Protein AF-A0A392RMQ0-F1 (afdb_monomer_lite)

Structure (mmCIF, N/CA/C/O backbone):
data_AF-A0A392RMQ0-F1
#
_entry.id   AF-A0A392RMQ0-F1
#
loop_
_atom_site.group_PDB
_atom_site.id
_atom_site.type_symbol
_atom_site.label_atom_id
_atom_site.label_alt_id
_atom_site.label_comp_id
_atom_site.label_asym_id
_atom_site.label_entity_id
_atom_site.label_seq_id
_atom_site.pdbx_PDB_ins_code
_atom_site.Cartn_x
_atom_site.Cartn_y
_atom_site.Cartn_z
_atom_site.occupancy
_atom_site.B_iso_or_equiv
_atom_site.auth_seq_id
_atom_site.auth_comp_id
_atom_site.auth_asym_id
_atom_site.auth_atom_id
_atom_site.pdbx_PDB_model_num
ATOM 1 N N . ILE A 1 1 ? 8.533 9.474 5.700 1.00 91.38 1 ILE A N 1
ATOM 2 C CA . ILE A 1 1 ? 9.585 8.704 5.004 1.00 91.38 1 ILE A CA 1
ATOM 3 C C . ILE A 1 1 ? 8.951 7.640 4.117 1.00 91.38 1 ILE A C 1
ATOM 5 O O . ILE A 1 1 ? 9.028 7.827 2.920 1.00 91.38 1 ILE A O 1
ATOM 9 N N . PHE A 1 2 ? 8.164 6.698 4.656 1.00 95.5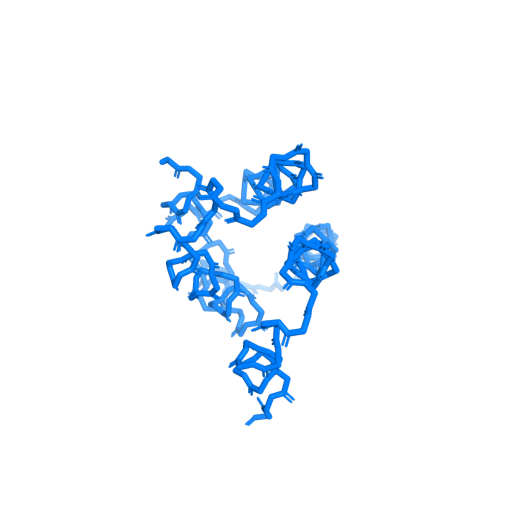6 2 PHE A N 1
ATOM 10 C CA . PHE A 1 2 ? 7.482 5.653 3.873 1.00 95.56 2 PHE A CA 1
ATOM 11 C C . PHE A 1 2 ? 6.682 6.152 2.661 1.00 95.56 2 PHE A C 1
ATOM 13 O O . PHE A 1 2 ? 6.962 5.721 1.558 1.00 95.56 2 PHE A O 1
ATOM 20 N N . ILE A 1 3 ? 5.774 7.125 2.824 1.00 96.75 3 ILE A N 1
ATOM 21 C CA . ILE A 1 3 ? 5.010 7.691 1.687 1.00 96.75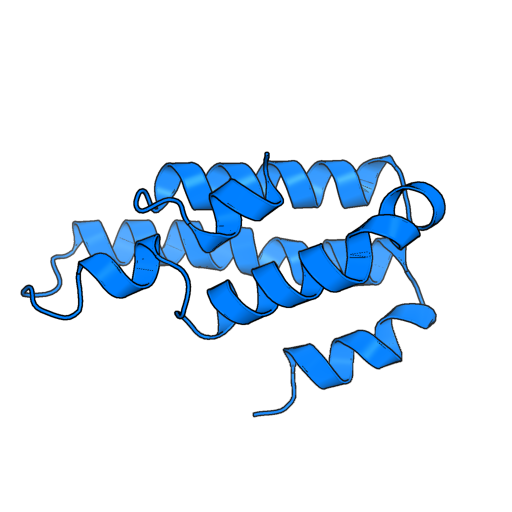 3 ILE A CA 1
ATOM 22 C C . ILE A 1 3 ? 5.927 8.243 0.587 1.00 96.75 3 ILE A C 1
ATOM 24 O O . ILE A 1 3 ? 5.618 8.120 -0.588 1.00 96.75 3 ILE A O 1
ATOM 28 N N . LYS A 1 4 ? 7.045 8.870 0.971 1.00 97.69 4 LYS A N 1
ATOM 29 C CA . LYS A 1 4 ? 8.014 9.404 0.010 1.00 97.69 4 LYS A CA 1
ATOM 30 C C . LYS A 1 4 ? 8.694 8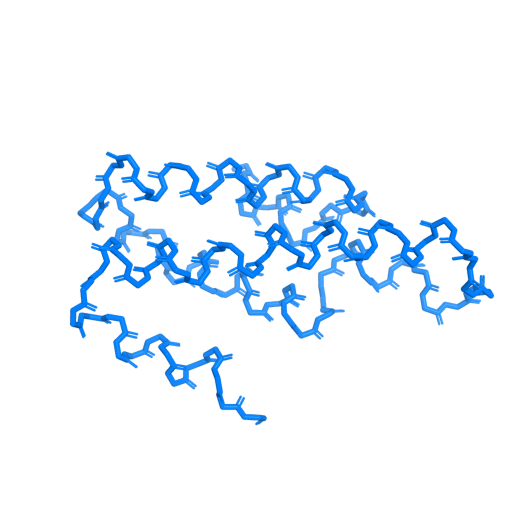.253 -0.732 1.00 97.69 4 LYS A C 1
ATOM 32 O O . LYS A 1 4 ? 8.733 8.277 -1.949 1.00 97.69 4 LYS A O 1
ATOM 37 N N . THR A 1 5 ? 9.162 7.247 0.007 1.00 98.25 5 THR A N 1
ATOM 38 C CA . THR A 1 5 ? 9.760 6.027 -0.550 1.00 98.25 5 THR A CA 1
ATOM 39 C C . THR A 1 5 ? 8.812 5.345 -1.537 1.00 98.25 5 THR A C 1
ATOM 41 O O . THR A 1 5 ? 9.201 5.087 -2.660 1.00 98.25 5 THR A O 1
ATOM 44 N N . MET A 1 6 ? 7.536 5.174 -1.181 1.00 97.88 6 MET A N 1
ATOM 45 C CA . MET A 1 6 ? 6.521 4.555 -2.046 1.00 97.88 6 MET A CA 1
ATOM 46 C C . MET A 1 6 ? 6.328 5.239 -3.413 1.00 97.88 6 MET A C 1
ATOM 48 O O . MET A 1 6 ? 5.810 4.617 -4.334 1.00 97.88 6 MET A O 1
ATOM 52 N N . VAL A 1 7 ? 6.668 6.525 -3.534 1.00 97.38 7 VAL A N 1
ATOM 53 C CA . VAL A 1 7 ? 6.407 7.325 -4.742 1.00 97.38 7 VAL A CA 1
ATOM 54 C C . VAL A 1 7 ? 7.688 7.639 -5.511 1.00 97.38 7 VAL A C 1
ATOM 56 O O . VAL A 1 7 ? 7.688 7.610 -6.739 1.00 97.38 7 VAL A O 1
ATOM 59 N N . GLU A 1 8 ? 8.758 7.986 -4.798 1.00 97.25 8 GLU A N 1
ATOM 60 C CA . GLU A 1 8 ? 9.964 8.593 -5.372 1.00 97.25 8 GLU A CA 1
ATOM 61 C C . GLU A 1 8 ? 11.178 7.659 -5.411 1.00 97.25 8 GLU A C 1
ATOM 63 O O . GLU A 1 8 ? 12.159 8.014 -6.057 1.00 97.25 8 GLU A O 1
ATOM 68 N N . ASP A 1 9 ? 11.152 6.526 -4.704 1.00 96.81 9 ASP A N 1
ATOM 69 C CA . ASP A 1 9 ? 12.257 5.560 -4.720 1.00 96.81 9 ASP A CA 1
ATOM 70 C C . ASP A 1 9 ? 12.218 4.737 -6.015 1.00 96.81 9 ASP A C 1
ATOM 72 O O . ASP A 1 9 ? 11.136 4.401 -6.511 1.00 96.81 9 ASP A O 1
ATOM 76 N N . ASP A 1 10 ? 13.390 4.481 -6.587 1.00 94.38 10 ASP A N 1
ATOM 77 C CA . ASP A 1 10 ? 13.573 3.765 -7.847 1.00 94.38 10 ASP A CA 1
ATOM 78 C C . ASP A 1 10 ? 13.804 2.261 -7.652 1.00 94.38 10 ASP A C 1
ATOM 80 O O . ASP A 1 10 ? 13.659 1.503 -8.606 1.00 94.38 10 ASP A O 1
ATOM 84 N N . ASP A 1 11 ? 14.068 1.809 -6.426 1.00 93.94 11 ASP A N 1
ATOM 85 C CA . ASP A 1 11 ? 14.282 0.399 -6.113 1.00 93.94 11 ASP A CA 1
ATOM 86 C C . ASP A 1 11 ? 12.961 -0.299 -5.733 1.00 93.94 11 ASP A C 1
ATOM 88 O O . ASP A 1 11 ? 12.318 0.013 -4.721 1.00 93.94 11 ASP A O 1
ATOM 92 N N . LYS A 1 12 ? 12.542 -1.276 -6.551 1.00 94.56 12 LYS A N 1
ATOM 93 C CA . LYS A 1 12 ? 11.284 -2.021 -6.364 1.00 94.56 12 LYS A CA 1
ATOM 94 C C . LYS A 1 12 ? 11.244 -2.789 -5.038 1.00 94.56 12 LYS A C 1
ATOM 96 O O . LYS A 1 12 ? 10.189 -2.833 -4.404 1.00 94.56 12 LYS A O 1
ATOM 101 N N . GLU A 1 13 ? 12.362 -3.343 -4.564 1.00 95.19 13 GLU A N 1
ATOM 102 C CA . GLU A 1 13 ? 12.411 -4.079 -3.293 1.00 95.19 13 GLU A CA 1
ATOM 103 C C . GLU A 1 13 ? 12.255 -3.135 -2.096 1.00 95.19 13 GLU A C 1
ATOM 105 O O . GLU A 1 13 ? 11.519 -3.427 -1.144 1.00 95.19 13 GLU A O 1
ATOM 110 N N . VAL A 1 14 ? 12.902 -1.967 -2.150 1.00 96.88 14 VAL A N 1
ATOM 111 C CA . VAL A 1 14 ? 12.773 -0.924 -1.123 1.00 96.88 14 VAL A CA 1
ATOM 112 C C . VAL A 1 14 ? 11.329 -0.424 -1.047 1.00 96.88 14 VAL A C 1
ATOM 114 O O . VAL A 1 14 ? 10.778 -0.263 0.053 1.00 96.88 14 VAL A O 1
ATOM 117 N N . VAL A 1 15 ? 10.685 -0.220 -2.198 1.00 98.06 15 VAL A N 1
ATOM 118 C CA . VAL A 1 15 ? 9.277 0.184 -2.283 1.00 98.06 15 VAL A CA 1
ATOM 119 C C . VAL A 1 15 ? 8.344 -0.915 -1.770 1.00 98.06 15 VAL A C 1
ATOM 121 O O . VAL A 1 15 ? 7.450 -0.618 -0.969 1.00 98.06 15 VAL A O 1
ATOM 124 N N . ALA A 1 16 ? 8.566 -2.177 -2.147 1.00 98.19 16 ALA A N 1
ATOM 125 C CA . ALA A 1 16 ? 7.785 -3.315 -1.666 1.00 98.19 16 ALA A CA 1
ATOM 126 C C . ALA A 1 16 ? 7.861 -3.428 -0.136 1.00 98.19 16 ALA A C 1
ATOM 128 O O . ALA A 1 16 ? 6.838 -3.483 0.553 1.00 98.19 16 ALA A O 1
ATOM 129 N N . GLN A 1 17 ? 9.068 -3.342 0.431 1.00 98.31 17 GLN A N 1
ATOM 130 C CA . GLN A 1 17 ? 9.265 -3.385 1.877 1.00 98.31 17 GLN A CA 1
ATOM 131 C C . GLN A 1 17 ? 8.602 -2.195 2.592 1.00 98.31 17 GLN A C 1
ATOM 133 O O . GLN A 1 17 ? 8.082 -2.346 3.704 1.00 98.31 17 GLN A O 1
ATOM 138 N N . ALA A 1 18 ? 8.592 -1.009 1.976 1.00 98.38 18 ALA A N 1
ATOM 139 C CA . ALA A 1 18 ? 7.861 0.142 2.496 1.00 98.38 18 ALA A CA 1
ATOM 140 C C . ALA A 1 18 ? 6.344 -0.108 2.522 1.00 98.38 18 ALA A C 1
ATOM 142 O O . ALA A 1 18 ? 5.709 0.213 3.529 1.00 98.38 18 ALA A O 1
ATOM 143 N N . CYS A 1 19 ? 5.779 -0.715 1.473 1.00 98.38 19 CYS A N 1
ATOM 144 C CA . CYS A 1 19 ? 4.362 -1.082 1.410 1.00 98.38 19 CYS A CA 1
ATOM 145 C C . CYS A 1 19 ? 3.992 -2.092 2.502 1.00 98.38 19 CYS A C 1
ATOM 147 O O . CYS A 1 19 ? 3.056 -1.842 3.263 1.00 98.38 19 CYS A O 1
ATOM 149 N N . THR A 1 20 ? 4.782 -3.156 2.673 1.00 98.25 20 THR A N 1
ATOM 150 C CA . THR A 1 20 ? 4.592 -4.154 3.740 1.00 98.25 20 THR A CA 1
ATOM 151 C C . THR A 1 20 ? 4.575 -3.507 5.126 1.00 98.25 20 THR A C 1
ATOM 153 O O . THR A 1 20 ? 3.636 -3.692 5.900 1.00 98.25 20 THR A O 1
ATOM 156 N N . ASN A 1 21 ? 5.564 -2.657 5.420 1.00 96.88 21 ASN A N 1
ATOM 157 C CA . ASN A 1 21 ? 5.647 -1.966 6.709 1.00 96.88 21 ASN A CA 1
ATOM 158 C C . ASN A 1 21 ? 4.444 -1.042 6.951 1.00 96.88 21 ASN A C 1
ATOM 160 O O . ASN A 1 21 ? 3.941 -0.941 8.070 1.00 96.88 21 ASN A O 1
ATOM 164 N N . VAL A 1 22 ? 3.976 -0.349 5.911 1.00 96.31 22 VAL A N 1
ATOM 165 C CA . VAL A 1 22 ? 2.787 0.505 5.995 1.00 96.31 22 VAL A CA 1
ATOM 166 C C . VAL A 1 22 ? 1.534 -0.334 6.248 1.00 96.31 22 VAL A C 1
ATOM 168 O O . VAL A 1 22 ? 0.736 0.042 7.108 1.00 96.31 22 VAL A O 1
ATOM 171 N N . ALA A 1 23 ? 1.370 -1.468 5.565 1.00 96.31 23 ALA A N 1
ATOM 172 C CA . ALA A 1 23 ? 0.246 -2.375 5.776 1.00 96.31 23 ALA A CA 1
ATOM 173 C C . ALA A 1 23 ? 0.194 -2.878 7.228 1.00 96.31 23 ALA A C 1
ATOM 175 O O . ALA A 1 23 ? -0.871 -2.851 7.849 1.00 96.31 23 ALA A O 1
ATOM 176 N N . ASP A 1 24 ? 1.337 -3.254 7.801 1.00 95.56 24 ASP A N 1
ATOM 177 C CA . ASP A 1 24 ? 1.434 -3.707 9.192 1.00 95.56 24 ASP A CA 1
ATOM 178 C C . ASP A 1 24 ? 1.093 -2.595 10.190 1.00 95.56 24 ASP A C 1
ATOM 180 O O . ASP A 1 24 ? 0.263 -2.788 11.080 1.00 95.56 24 ASP A O 1
ATOM 184 N N . ILE A 1 25 ? 1.614 -1.381 9.983 1.00 93.94 25 ILE A N 1
ATOM 185 C CA . ILE A 1 25 ? 1.249 -0.217 10.805 1.00 93.94 25 ILE A CA 1
ATOM 186 C C . ILE A 1 25 ? -0.263 0.046 10.741 1.00 93.94 25 ILE A C 1
ATOM 188 O O . ILE A 1 25 ? -0.890 0.330 11.765 1.00 93.94 25 ILE A O 1
ATOM 192 N N . ILE A 1 26 ? -0.868 -0.056 9.554 1.00 93.81 26 ILE A N 1
ATOM 193 C CA . ILE A 1 26 ? -2.311 0.141 9.385 1.00 93.81 26 ILE A CA 1
ATOM 194 C C . ILE A 1 26 ? -3.104 -0.902 10.186 1.00 93.81 26 ILE A C 1
ATOM 196 O O . ILE A 1 26 ? -4.087 -0.557 10.851 1.00 93.81 26 ILE A O 1
ATOM 200 N N . ARG A 1 27 ? -2.669 -2.168 10.142 1.00 92.38 27 ARG A N 1
ATOM 201 C CA . ARG A 1 27 ? -3.306 -3.295 10.840 1.00 92.38 27 ARG A CA 1
ATOM 202 C C . ARG A 1 27 ? -3.213 -3.159 12.364 1.00 92.38 27 ARG A C 1
ATOM 204 O O . ARG A 1 27 ? -4.177 -3.522 13.040 1.00 92.38 27 ARG A O 1
ATOM 211 N N . ASP A 1 28 ? -2.114 -2.611 12.879 1.00 92.50 28 ASP A N 1
ATOM 212 C CA . ASP A 1 28 ? -1.828 -2.562 14.318 1.00 92.50 28 ASP A CA 1
ATOM 213 C C . ASP A 1 28 ? -2.402 -1.330 15.033 1.00 92.50 28 ASP A C 1
ATOM 215 O O . ASP A 1 28 ? -2.838 -1.429 16.183 1.00 92.50 28 ASP A O 1
ATOM 219 N N . TYR A 1 29 ? -2.424 -0.164 14.377 1.00 85.38 29 TYR A N 1
ATOM 220 C CA . TYR A 1 29 ? -2.762 1.111 15.032 1.00 85.38 29 TYR A CA 1
ATOM 221 C C . TYR A 1 29 ? -4.177 1.631 14.722 1.00 85.38 29 TYR A C 1
ATOM 223 O O . TYR A 1 29 ? -4.672 2.515 15.425 1.00 85.38 29 TYR A O 1
ATOM 231 N N . GLY A 1 30 ? -4.867 1.057 13.729 1.00 77.62 30 GLY A N 1
ATOM 232 C CA . GLY A 1 30 ? -6.261 1.380 13.403 1.00 77.62 30 GLY A CA 1
ATOM 233 C C . GLY A 1 30 ? -6.487 2.799 12.853 1.00 77.62 30 GLY A C 1
ATOM 234 O O . GLY A 1 30 ? -5.572 3.608 12.715 1.00 77.62 30 GLY A O 1
ATOM 235 N N . TYR A 1 31 ? -7.740 3.122 12.510 1.00 82.94 31 TYR A N 1
ATOM 236 C CA . TYR A 1 31 ? -8.077 4.315 11.717 1.00 82.94 31 TYR A CA 1
ATOM 237 C C . TYR A 1 31 ? -7.673 5.664 12.325 1.00 82.94 31 TYR A C 1
ATOM 239 O O . TYR A 1 31 ? -7.146 6.514 11.611 1.00 82.94 31 TYR A O 1
ATOM 247 N N . ALA A 1 32 ? -7.892 5.875 13.626 1.00 84.69 32 ALA A N 1
ATOM 248 C CA . ALA A 1 32 ? -7.708 7.189 14.253 1.00 84.69 32 ALA A CA 1
ATOM 249 C C . ALA A 1 32 ? -6.261 7.709 14.152 1.00 84.69 32 ALA A C 1
ATOM 251 O O . ALA A 1 32 ? -6.031 8.912 14.055 1.00 84.69 32 ALA A O 1
ATOM 252 N N . THR A 1 33 ? -5.276 6.808 14.146 1.00 84.94 33 THR A N 1
ATOM 253 C CA . THR A 1 33 ? -3.861 7.161 13.967 1.00 84.94 33 THR A CA 1
ATOM 254 C C . THR A 1 33 ? -3.520 7.460 12.504 1.00 84.94 33 THR A C 1
ATOM 256 O O . THR A 1 33 ? -2.612 8.243 12.224 1.00 84.94 33 THR A O 1
ATOM 259 N N . LEU A 1 34 ? -4.254 6.863 11.566 1.00 85.50 34 LEU A N 1
ATOM 260 C CA . LEU A 1 34 ? -3.997 6.949 10.130 1.00 85.50 34 LEU A CA 1
ATOM 261 C C . LEU A 1 34 ? -4.714 8.119 9.459 1.00 85.50 34 LEU A C 1
ATOM 263 O O . LEU A 1 34 ? -4.208 8.628 8.461 1.00 85.50 34 LEU A O 1
ATOM 267 N N . GLU A 1 35 ? -5.865 8.543 9.988 1.00 89.12 35 GLU A N 1
ATOM 268 C CA . GLU A 1 35 ? -6.752 9.552 9.393 1.00 89.12 35 GLU A CA 1
ATOM 269 C C . GLU A 1 35 ? -6.007 10.790 8.841 1.00 89.12 35 GLU A C 1
ATOM 271 O O . GLU A 1 35 ? -6.240 11.134 7.679 1.00 89.12 35 GLU A O 1
ATOM 276 N N . PRO A 1 36 ? -5.039 11.413 9.554 1.00 91.69 36 PRO A N 1
ATOM 277 C CA . PRO A 1 36 ? -4.338 12.599 9.044 1.00 91.69 36 PRO A CA 1
ATOM 278 C C . PRO A 1 36 ? -3.457 12.337 7.812 1.00 91.69 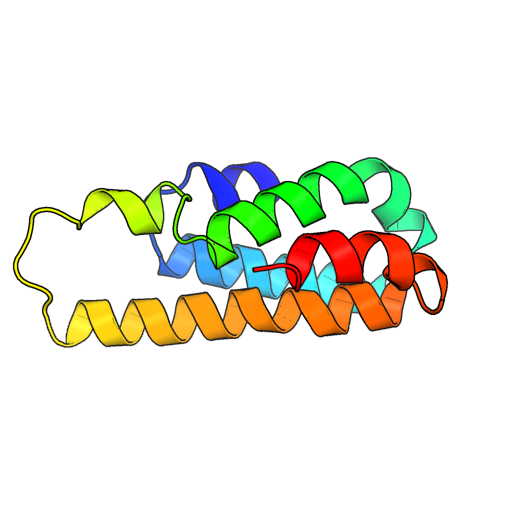36 PRO A C 1
ATOM 280 O O . PRO A 1 36 ? -3.121 13.260 7.067 1.00 91.69 36 PRO A O 1
ATOM 283 N N . TYR A 1 37 ? -3.034 11.089 7.615 1.00 92.50 37 TYR A N 1
ATOM 284 C CA . TYR A 1 37 ? -2.110 10.668 6.559 1.00 92.50 37 TYR A CA 1
ATOM 285 C C . TYR A 1 37 ? -2.812 9.920 5.428 1.00 92.50 37 TYR A C 1
ATOM 287 O O . TYR A 1 37 ? -2.241 9.763 4.348 1.00 92.50 37 TYR A O 1
ATOM 295 N N . LEU A 1 38 ? -4.052 9.496 5.662 1.00 89.62 38 LEU A N 1
ATOM 296 C CA . LEU A 1 38 ? -4.828 8.633 4.791 1.00 89.62 38 LEU A CA 1
ATOM 297 C C . LEU A 1 38 ? -4.921 9.140 3.343 1.00 89.62 38 LEU A C 1
ATOM 299 O O . LEU A 1 38 ? -4.628 8.350 2.451 1.00 89.62 38 LEU A O 1
ATOM 303 N N . PRO A 1 39 ? -5.205 10.432 3.057 1.00 91.19 39 PRO A N 1
ATOM 304 C CA . PRO A 1 39 ? -5.267 10.899 1.671 1.00 91.19 39 PRO A CA 1
ATOM 305 C C . PRO A 1 39 ? -3.938 10.724 0.927 1.00 91.19 39 PRO A C 1
ATOM 307 O O . PRO A 1 39 ? -3.920 10.389 -0.253 1.00 91.19 39 PRO A O 1
ATOM 310 N N . LYS A 1 40 ? -2.811 10.914 1.624 1.00 95.12 40 LYS A N 1
ATOM 311 C CA . LYS A 1 40 ? -1.474 10.750 1.040 1.00 95.12 40 LYS A CA 1
ATOM 312 C C . LYS A 1 40 ? -1.118 9.280 0.845 1.00 95.12 40 LYS A C 1
ATOM 314 O O . LYS A 1 40 ? -0.506 8.944 -0.160 1.00 95.12 40 LYS A O 1
ATOM 319 N N . LEU A 1 41 ? -1.504 8.423 1.790 1.00 94.81 41 LEU A N 1
ATOM 320 C CA . LEU A 1 41 ? -1.301 6.977 1.703 1.00 94.81 41 LEU A CA 1
ATOM 321 C C . LEU A 1 41 ? -2.122 6.362 0.564 1.00 94.81 41 LEU A C 1
ATOM 323 O O . LEU A 1 41 ? -1.574 5.613 -0.237 1.00 94.81 41 LEU A O 1
ATOM 327 N N . VAL A 1 42 ? -3.401 6.728 0.447 1.00 93.44 42 VAL A N 1
ATOM 328 C CA . VAL A 1 42 ? -4.276 6.298 -0.655 1.00 93.44 42 VAL A CA 1
ATOM 329 C C . VAL A 1 42 ? -3.729 6.784 -1.990 1.00 93.44 42 VAL A C 1
ATOM 331 O O . VAL A 1 42 ? -3.639 5.997 -2.922 1.00 93.44 42 VAL A O 1
ATOM 334 N N . HIS A 1 43 ? -3.301 8.047 -2.079 1.00 94.81 43 HIS A N 1
ATOM 335 C CA . HIS A 1 43 ? -2.715 8.576 -3.309 1.00 94.81 43 HIS A CA 1
ATOM 336 C C . HIS A 1 43 ? -1.428 7.843 -3.715 1.00 94.81 43 HIS A C 1
ATOM 338 O O . HIS A 1 43 ? -1.289 7.475 -4.875 1.00 94.81 43 HIS A O 1
ATOM 344 N N . ALA A 1 44 ? -0.516 7.586 -2.772 1.00 97.19 44 ALA A N 1
ATOM 345 C CA . ALA A 1 44 ? 0.698 6.816 -3.048 1.00 97.19 44 ALA A CA 1
ATOM 346 C C . ALA A 1 44 ? 0.378 5.377 -3.486 1.00 97.19 44 ALA A C 1
ATOM 348 O O . ALA A 1 44 ? 0.960 4.883 -4.444 1.00 97.19 44 ALA A O 1
ATOM 349 N N . THR A 1 45 ? -0.595 4.735 -2.830 1.00 96.31 45 THR A N 1
ATOM 350 C CA . THR A 1 45 ? -1.076 3.395 -3.208 1.00 96.31 45 THR A CA 1
ATOM 351 C C . THR A 1 45 ? -1.666 3.401 -4.619 1.00 96.31 45 THR A C 1
ATOM 353 O O . THR A 1 45 ? -1.380 2.509 -5.405 1.00 96.31 45 THR A O 1
ATOM 356 N N . LEU A 1 46 ? -2.444 4.430 -4.971 1.00 95.19 46 LEU A N 1
ATOM 357 C CA . LEU A 1 46 ? -3.022 4.579 -6.306 1.00 95.19 46 LEU A CA 1
ATOM 358 C C . LEU A 1 46 ? -1.948 4.763 -7.384 1.00 95.19 46 LEU A C 1
ATOM 360 O O . LEU A 1 46 ? -2.080 4.193 -8.459 1.00 95.19 46 LEU A O 1
ATOM 364 N N . LEU A 1 47 ? -0.892 5.539 -7.114 1.00 95.81 47 LEU A N 1
ATOM 365 C CA . LEU A 1 47 ? 0.220 5.683 -8.058 1.00 95.81 47 LEU A CA 1
ATOM 366 C C . LEU A 1 47 ? 0.900 4.338 -8.326 1.00 95.81 47 LEU A C 1
ATOM 368 O O . LEU A 1 47 ? 1.110 4.014 -9.489 1.00 95.81 47 LEU A O 1
ATOM 372 N N . LEU A 1 48 ? 1.154 3.542 -7.284 1.00 96.25 48 LEU A N 1
ATOM 373 C CA . LEU A 1 48 ? 1.742 2.205 -7.415 1.00 96.25 48 LEU A CA 1
ATOM 374 C C . LEU A 1 48 ? 0.836 1.234 -8.185 1.00 96.25 48 LEU A C 1
ATOM 376 O O . LEU A 1 48 ? 1.301 0.529 -9.074 1.00 96.25 48 LEU A O 1
ATOM 380 N N . LEU A 1 49 ? -0.471 1.236 -7.898 1.00 94.25 49 LEU A N 1
ATOM 381 C CA . LEU A 1 49 ? -1.457 0.412 -8.613 1.00 94.25 49 LEU A CA 1
ATOM 382 C C . LEU A 1 49 ? -1.607 0.790 -10.090 1.00 94.25 49 LEU A C 1
ATOM 384 O O . LEU A 1 49 ? -1.992 -0.041 -10.903 1.00 94.25 49 LEU A O 1
ATOM 388 N N . GLN A 1 50 ? -1.343 2.051 -10.427 1.00 92.94 50 GLN A N 1
ATOM 389 C CA . GLN A 1 50 ? -1.370 2.557 -11.799 1.00 92.94 50 GLN A CA 1
ATOM 390 C C . GLN A 1 50 ? -0.002 2.490 -12.482 1.00 92.94 50 GLN A C 1
ATOM 392 O O . GLN A 1 50 ? 0.151 3.075 -13.553 1.00 92.94 50 GLN A O 1
ATOM 397 N N . GLU A 1 51 ? 0.978 1.845 -11.846 1.00 93.38 51 GLU A N 1
ATOM 398 C CA . GLU A 1 51 ? 2.353 1.706 -12.328 1.00 93.38 51 GLU A CA 1
ATOM 399 C C . GLU A 1 51 ? 3.080 3.046 -12.541 1.00 93.38 51 GLU A C 1
ATOM 401 O O . GLU A 1 51 ? 3.976 3.160 -13.365 1.00 93.38 51 GLU A O 1
ATOM 406 N N . LYS A 1 52 ? 2.698 4.099 -11.808 1.00 94.00 52 LYS A N 1
ATOM 407 C CA . LYS A 1 52 ? 3.184 5.484 -11.986 1.00 94.00 52 LYS A CA 1
ATOM 408 C C . LYS A 1 52 ? 4.259 5.915 -10.988 1.00 94.00 52 LYS A C 1
ATOM 410 O O . LYS A 1 52 ? 4.685 7.072 -11.041 1.00 94.00 52 LYS A O 1
ATOM 415 N N . SER A 1 53 ? 4.664 5.054 -10.059 1.00 95.94 53 SER A N 1
ATOM 416 C CA . SER A 1 53 ? 5.747 5.377 -9.120 1.00 95.94 53 SER A CA 1
ATOM 417 C C . SER A 1 53 ? 7.118 5.285 -9.786 1.00 95.94 53 SER A C 1
ATOM 419 O O . SER A 1 53 ? 7.280 4.594 -10.788 1.00 95.94 53 SER A O 1
ATOM 421 N N . ALA A 1 54 ? 8.120 5.967 -9.221 1.00 95.19 54 ALA A N 1
ATOM 422 C CA . ALA A 1 54 ? 9.460 6.039 -9.806 1.00 95.19 54 ALA A CA 1
ATOM 423 C C . ALA A 1 54 ? 10.054 4.650 -10.114 1.00 95.19 54 ALA A C 1
ATOM 425 O O . ALA A 1 54 ? 10.430 4.416 -11.259 1.00 95.19 54 ALA A O 1
ATOM 426 N N . CYS A 1 55 ? 10.023 3.707 -9.163 1.00 94.12 55 CYS A N 1
ATOM 427 C CA . CYS A 1 55 ? 10.496 2.326 -9.362 1.00 94.12 55 CYS A CA 1
ATOM 428 C C . CYS A 1 55 ? 9.836 1.555 -10.521 1.00 94.12 55 CYS A C 1
ATOM 430 O O . CYS A 1 55 ? 10.426 0.611 -11.031 1.00 94.12 55 CYS A O 1
ATOM 432 N N . GLN A 1 56 ? 8.641 1.951 -10.967 1.00 93.06 56 GLN A N 1
ATOM 433 C CA . GLN A 1 56 ? 7.919 1.317 -12.082 1.00 93.06 56 GLN A CA 1
ATOM 434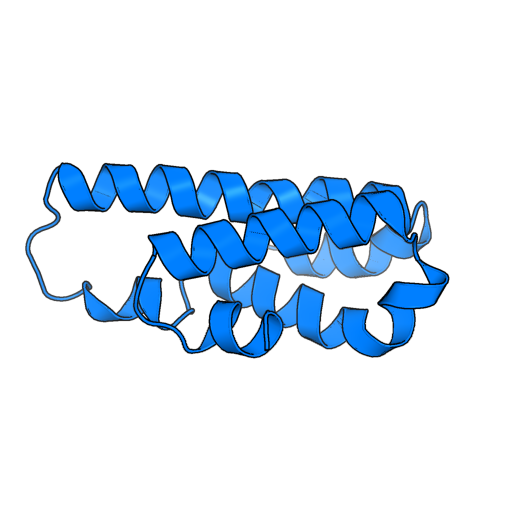 C C . GLN A 1 56 ? 8.138 2.052 -13.414 1.00 93.06 56 GLN A C 1
ATOM 436 O O . GLN A 1 56 ? 7.814 1.538 -14.479 1.00 93.06 56 GLN A O 1
ATOM 441 N N . GLN A 1 57 ? 8.681 3.271 -13.370 1.00 89.25 57 GLN A N 1
ATOM 442 C CA . GLN A 1 57 ? 8.892 4.121 -14.546 1.00 89.25 57 GLN A CA 1
ATOM 443 C C . GLN A 1 57 ? 10.334 4.072 -15.072 1.00 89.25 57 GLN A C 1
ATOM 445 O O . GLN A 1 57 ? 10.575 4.462 -16.212 1.00 89.25 57 GLN A O 1
ATOM 450 N N . VAL A 1 58 ? 11.295 3.622 -14.257 1.00 73.31 58 VAL A N 1
ATOM 451 C CA . VAL A 1 58 ? 12.736 3.656 -14.573 1.00 73.31 58 VAL A CA 1
ATOM 452 C C . VAL A 1 58 ? 13.124 2.681 -15.697 1.00 73.31 58 VAL A C 1
ATOM 454 O O . VAL A 1 58 ? 14.043 2.989 -16.452 1.00 73.31 58 VAL A O 1
ATOM 457 N N . GLU A 1 59 ? 12.398 1.571 -15.879 1.00 61.84 59 GLU A N 1
ATOM 458 C CA . GLU A 1 59 ? 12.787 0.479 -16.797 1.00 61.84 59 GLU A CA 1
ATOM 459 C C . GLU A 1 59 ? 11.875 0.297 -18.025 1.00 61.84 59 GLU A C 1
ATOM 461 O O . GLU A 1 59 ? 12.036 -0.649 -18.791 1.00 61.84 59 GLU A O 1
ATOM 466 N N . SER A 1 60 ? 10.959 1.235 -18.297 1.00 54.81 60 SER A N 1
ATOM 467 C CA . SER A 1 60 ? 10.029 1.138 -19.444 1.00 54.81 60 SER A CA 1
ATOM 468 C C . SER A 1 60 ? 10.712 1.197 -20.835 1.00 54.81 60 SER A C 1
ATOM 470 O O . SER A 1 60 ? 10.038 1.069 -21.855 1.00 54.81 60 SER A O 1
ATOM 472 N N . ASP A 1 61 ? 12.040 1.375 -20.885 1.00 53.50 61 ASP A N 1
ATOM 473 C CA . ASP A 1 61 ? 12.863 1.496 -22.103 1.00 53.50 61 ASP A CA 1
ATOM 474 C C . ASP A 1 61 ? 13.883 0.339 -22.292 1.00 53.50 61 ASP A C 1
ATOM 476 O O . ASP A 1 61 ? 14.649 0.351 -23.262 1.00 53.50 61 ASP A O 1
ATOM 480 N N . SER A 1 62 ? 13.914 -0.664 -21.402 1.00 55.12 62 SER A N 1
ATOM 481 C CA . SER A 1 62 ? 14.791 -1.851 -21.489 1.00 55.12 62 SER A CA 1
ATOM 482 C C . SER A 1 62 ? 14.007 -3.140 -21.769 1.00 55.12 62 SER A C 1
ATOM 484 O O . SER A 1 62 ? 12.820 -3.241 -21.474 1.00 55.12 62 SER A O 1
ATOM 486 N N . GLU A 1 63 ? 14.653 -4.130 -22.398 1.00 58.72 63 GLU A N 1
ATOM 487 C CA . GLU A 1 63 ? 14.054 -5.458 -22.592 1.00 58.72 63 GLU A CA 1
ATOM 488 C C . GLU A 1 63 ? 13.726 -6.061 -21.217 1.00 58.72 63 GLU A C 1
ATOM 490 O O . GLU A 1 63 ? 14.629 -6.221 -20.401 1.00 58.72 63 GLU A O 1
ATOM 495 N N . ILE A 1 64 ? 12.443 -6.349 -20.965 1.00 63.09 64 ILE A N 1
ATOM 496 C CA . ILE A 1 64 ? 11.953 -6.949 -19.715 1.00 63.09 64 ILE A CA 1
ATOM 497 C C . ILE A 1 64 ? 12.684 -8.283 -19.503 1.00 63.09 64 ILE A C 1
ATOM 499 O O . ILE A 1 64 ? 12.505 -9.209 -20.300 1.00 63.09 64 ILE A O 1
ATOM 503 N N . ASP A 1 65 ? 13.512 -8.363 -18.461 1.00 70.19 65 ASP A N 1
ATOM 504 C CA . ASP A 1 65 ? 14.197 -9.589 -18.035 1.00 70.19 65 ASP A CA 1
ATOM 505 C C . ASP A 1 65 ? 13.324 -10.365 -17.028 1.00 70.19 65 ASP A C 1
ATOM 507 O O . ASP A 1 65 ? 12.488 -9.788 -16.330 1.00 70.19 65 ASP A O 1
ATOM 511 N N . ASP A 1 66 ? 13.519 -11.681 -16.931 1.00 70.56 66 ASP A N 1
ATOM 512 C CA . ASP A 1 66 ? 12.757 -12.567 -16.036 1.00 70.56 66 ASP A CA 1
ATOM 513 C C . ASP A 1 66 ? 12.924 -12.169 -14.550 1.00 70.56 66 ASP A C 1
ATOM 515 O O . ASP A 1 66 ? 12.023 -12.392 -13.739 1.00 70.56 66 ASP A O 1
ATOM 519 N N . GLU A 1 67 ? 14.064 -11.568 -14.184 1.00 73.25 67 GLU A N 1
ATOM 520 C CA . GLU A 1 67 ? 14.327 -11.033 -12.839 1.00 73.25 67 GLU A CA 1
ATOM 521 C C . GLU A 1 67 ? 13.441 -9.812 -12.533 1.00 73.25 67 GLU A C 1
ATOM 523 O O . GLU A 1 67 ? 12.863 -9.728 -11.448 1.00 73.25 67 GLU A O 1
ATOM 528 N N . ASP A 1 68 ? 13.228 -8.926 -13.511 1.00 77.69 68 ASP A N 1
ATOM 529 C CA . ASP A 1 68 ? 12.392 -7.734 -13.339 1.00 77.69 68 ASP A CA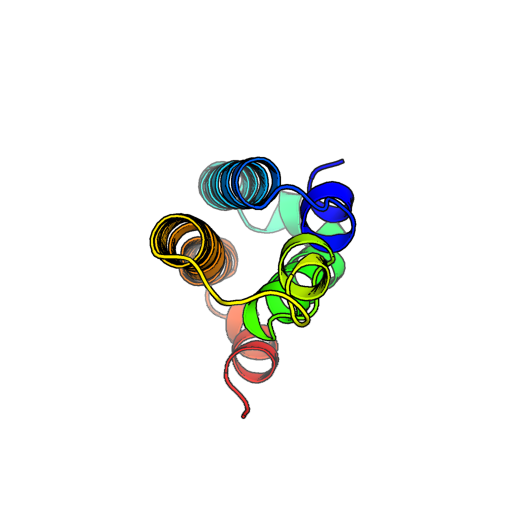 1
ATOM 530 C C . ASP A 1 68 ? 10.914 -8.101 -13.129 1.00 77.69 68 ASP A C 1
ATOM 532 O O . ASP A 1 68 ? 10.246 -7.586 -12.228 1.00 77.69 68 ASP A O 1
ATOM 536 N N . SER A 1 69 ? 10.432 -9.107 -13.871 1.00 78.69 69 SER A N 1
ATOM 537 C CA . SER A 1 69 ? 9.085 -9.657 -13.679 1.00 78.69 69 SER A CA 1
ATOM 538 C C . SER A 1 69 ? 8.877 -10.236 -12.275 1.00 78.69 69 SER A C 1
ATOM 540 O O . SER A 1 69 ? 7.759 -10.178 -11.758 1.00 78.69 69 SER A O 1
ATOM 542 N N . ALA A 1 70 ? 9.912 -10.818 -11.660 1.00 81.06 70 ALA A N 1
ATOM 543 C CA . ALA A 1 70 ? 9.818 -11.355 -10.305 1.00 81.06 70 ALA A CA 1
ATOM 544 C C . ALA A 1 70 ? 9.751 -10.233 -9.255 1.00 81.06 70 ALA A C 1
ATOM 546 O O . ALA A 1 70 ? 8.996 -10.335 -8.286 1.00 81.06 70 ALA A O 1
ATOM 547 N N . HIS A 1 71 ? 10.500 -9.143 -9.451 1.00 86.00 71 HIS A N 1
ATOM 548 C CA . HIS A 1 71 ? 10.428 -7.972 -8.577 1.00 86.00 71 HIS A CA 1
ATOM 549 C C . HIS A 1 71 ? 9.085 -7.241 -8.691 1.00 86.00 71 HIS A C 1
ATOM 551 O O . HIS A 1 71 ? 8.555 -6.796 -7.671 1.00 86.00 71 HIS A O 1
ATOM 557 N N . ASP A 1 72 ? 8.500 -7.175 -9.890 1.00 89.12 72 ASP A N 1
ATOM 558 C CA . ASP A 1 72 ? 7.155 -6.630 -10.097 1.00 89.12 72 ASP A CA 1
ATOM 559 C C . ASP A 1 72 ? 6.080 -7.440 -9.371 1.00 89.12 72 ASP A C 1
ATOM 561 O O . ASP A 1 72 ? 5.206 -6.855 -8.732 1.00 89.12 72 ASP A O 1
ATOM 565 N N . GLU A 1 73 ? 6.155 -8.775 -9.403 1.00 91.88 73 GLU A N 1
ATOM 566 C CA . GLU A 1 73 ? 5.228 -9.635 -8.657 1.00 91.88 73 GLU A CA 1
ATOM 567 C C . GLU A 1 73 ? 5.310 -9.349 -7.149 1.00 91.88 73 GLU A C 1
ATOM 569 O O . GLU A 1 73 ? 4.293 -9.072 -6.512 1.00 91.88 73 GLU A O 1
ATOM 574 N N . VAL A 1 74 ? 6.524 -9.316 -6.588 1.00 95.19 74 VAL A N 1
ATOM 575 C CA . VAL A 1 74 ? 6.746 -9.027 -5.159 1.00 95.19 74 VAL A CA 1
ATOM 576 C C . VAL A 1 74 ? 6.251 -7.629 -4.781 1.00 95.19 74 VAL A C 1
ATOM 578 O O . VAL A 1 74 ? 5.619 -7.450 -3.733 1.00 95.19 74 VAL A O 1
ATOM 581 N N . LEU A 1 75 ? 6.522 -6.628 -5.622 1.00 96.94 75 LEU A N 1
ATOM 582 C CA . LEU A 1 75 ? 6.046 -5.266 -5.421 1.00 96.94 75 LEU A CA 1
ATOM 583 C C . LEU A 1 75 ? 4.517 -5.220 -5.424 1.00 96.94 75 LEU A C 1
ATOM 585 O O . LEU A 1 75 ? 3.916 -4.678 -4.494 1.00 96.94 75 LEU A O 1
ATOM 589 N N . MET A 1 76 ? 3.880 -5.795 -6.439 1.00 96.75 76 MET A N 1
ATOM 590 C CA . MET A 1 76 ? 2.433 -5.720 -6.604 1.00 96.75 76 MET A CA 1
ATOM 591 C C . MET A 1 76 ? 1.671 -6.545 -5.566 1.00 96.75 76 MET A C 1
ATOM 593 O O . MET A 1 76 ? 0.589 -6.120 -5.148 1.00 96.75 76 MET A O 1
ATOM 597 N N . ASP A 1 77 ? 2.245 -7.638 -5.065 1.00 97.56 77 ASP A N 1
ATOM 598 C CA . ASP A 1 77 ? 1.733 -8.356 -3.896 1.00 97.56 77 ASP A CA 1
ATOM 599 C C . ASP A 1 77 ? 1.730 -7.450 -2.657 1.00 97.56 77 ASP A C 1
ATOM 601 O O . ASP A 1 77 ? 0.696 -7.285 -2.001 1.00 97.56 77 ASP A O 1
ATOM 605 N N . ALA A 1 78 ? 2.850 -6.776 -2.372 1.00 98.12 78 ALA A N 1
ATOM 606 C CA . ALA A 1 78 ? 2.956 -5.861 -1.234 1.00 98.12 78 ALA A CA 1
ATOM 607 C C . ALA A 1 78 ? 2.014 -4.646 -1.358 1.00 98.12 78 ALA A C 1
ATOM 609 O O . ALA A 1 78 ? 1.425 -4.201 -0.368 1.00 98.12 78 ALA A O 1
ATOM 610 N N . VAL A 1 79 ? 1.843 -4.108 -2.571 1.00 97.44 79 VAL A N 1
ATOM 611 C CA . VAL A 1 79 ? 0.915 -3.003 -2.858 1.00 97.44 79 VAL A CA 1
ATOM 612 C C . VAL A 1 79 ? -0.534 -3.447 -2.670 1.00 97.44 79 VAL A C 1
ATOM 614 O O . VAL A 1 79 ? -1.321 -2.742 -2.033 1.00 97.44 79 VAL A O 1
ATOM 617 N N . SER A 1 80 ? -0.892 -4.628 -3.174 1.00 95.38 80 SER A N 1
ATOM 618 C CA . SER A 1 80 ? -2.245 -5.180 -3.056 1.00 95.38 80 SER A CA 1
ATOM 619 C C . SER A 1 80 ? -2.636 -5.420 -1.600 1.00 95.38 80 SER A C 1
ATOM 621 O O . SER A 1 80 ? -3.792 -5.218 -1.228 1.00 95.38 80 SER A O 1
ATOM 623 N N . ASP A 1 81 ? -1.664 -5.751 -0.751 1.00 97.06 81 ASP A N 1
ATOM 624 C CA . ASP A 1 81 ? -1.829 -5.979 0.684 1.00 97.06 81 ASP A CA 1
ATOM 625 C C . ASP A 1 81 ? -2.221 -4.727 1.492 1.00 97.06 81 ASP A C 1
ATOM 627 O O . ASP A 1 81 ? -2.786 -4.834 2.594 1.00 97.06 81 ASP A O 1
ATOM 631 N N . LEU A 1 82 ? -1.998 -3.532 0.933 1.00 95.56 82 LEU A N 1
ATOM 632 C CA . LEU A 1 82 ? -2.458 -2.265 1.505 1.00 95.56 82 LEU A CA 1
ATOM 633 C C . LEU A 1 82 ? -3.985 -2.140 1.442 1.00 95.56 82 LEU A C 1
ATOM 635 O O . LEU A 1 82 ? -4.595 -1.591 2.361 1.00 95.56 82 LEU A O 1
ATOM 639 N N . LEU A 1 83 ? -4.626 -2.679 0.400 1.00 93.94 83 LEU A N 1
ATOM 640 C CA . LEU A 1 83 ? -6.077 -2.594 0.198 1.00 93.94 83 LEU A CA 1
ATOM 641 C C . LEU A 1 83 ? -6.879 -3.234 1.344 1.00 93.94 83 LEU A C 1
ATOM 643 O O . LEU A 1 83 ? -7.691 -2.535 1.964 1.00 93.94 83 LEU A O 1
ATOM 647 N N . PRO A 1 84 ? -6.664 -4.520 1.699 1.00 94.19 84 PRO A N 1
ATOM 648 C CA . PRO A 1 84 ? -7.346 -5.120 2.837 1.00 94.19 84 PRO A CA 1
ATOM 649 C C . PRO A 1 84 ? -6.921 -4.481 4.166 1.00 94.19 84 PRO A C 1
ATOM 651 O O . PRO A 1 84 ? -7.728 -4.452 5.098 1.00 94.19 84 PRO A O 1
ATOM 654 N N . ALA A 1 85 ? -5.704 -3.930 4.273 1.00 94.81 85 ALA A N 1
ATOM 655 C CA . ALA A 1 85 ? -5.278 -3.199 5.464 1.00 94.81 85 ALA A CA 1
ATOM 656 C C . ALA A 1 85 ? -6.122 -1.927 5.668 1.00 94.81 85 ALA A C 1
ATOM 658 O O . ALA A 1 85 ? -6.699 -1.748 6.746 1.00 94.81 85 ALA A O 1
ATOM 659 N N . PHE A 1 86 ? -6.281 -1.093 4.632 1.00 93.50 86 PHE A N 1
ATOM 660 C CA . PHE A 1 86 ? -7.153 0.085 4.681 1.00 93.50 86 PHE A CA 1
ATOM 661 C C . PHE A 1 86 ? -8.594 -0.300 5.008 1.00 93.50 86 PHE A C 1
ATOM 663 O O . PHE A 1 86 ? -9.180 0.259 5.937 1.00 93.50 86 PHE A O 1
ATOM 670 N N . ALA A 1 87 ? -9.148 -1.287 4.299 1.00 92.88 87 ALA A N 1
ATOM 671 C CA . ALA A 1 87 ? -10.523 -1.728 4.501 1.00 92.88 87 ALA A CA 1
ATOM 672 C C . ALA A 1 87 ? -10.775 -2.162 5.953 1.00 92.88 87 ALA A C 1
ATOM 674 O O . ALA A 1 87 ? -11.764 -1.760 6.572 1.00 92.88 87 ALA A O 1
ATOM 675 N N . LYS A 1 88 ? -9.847 -2.935 6.532 1.00 93.06 88 LYS A N 1
ATOM 676 C CA . LYS A 1 88 ? -9.943 -3.414 7.914 1.00 93.06 88 LYS A CA 1
ATOM 677 C C . LYS A 1 88 ? -9.822 -2.284 8.932 1.00 93.06 88 LYS A C 1
ATOM 679 O O . LYS A 1 88 ? -10.575 -2.277 9.904 1.00 93.06 88 LYS A O 1
ATOM 684 N N . ALA A 1 89 ? -8.900 -1.343 8.727 1.00 91.88 89 ALA A N 1
ATOM 685 C CA . ALA A 1 89 ? -8.721 -0.224 9.645 1.00 91.88 89 ALA A CA 1
ATOM 686 C C . ALA A 1 89 ? -9.935 0.717 9.638 1.00 91.88 89 ALA A C 1
ATOM 688 O O . ALA A 1 89 ? -10.349 1.179 10.697 1.00 91.88 89 ALA A O 1
ATOM 689 N N . MET A 1 90 ? -10.512 0.974 8.462 1.00 90.25 90 MET A N 1
ATOM 690 C CA . MET A 1 90 ? -11.546 1.992 8.246 1.00 90.25 90 MET A CA 1
ATOM 691 C C . MET A 1 90 ? -12.986 1.493 8.382 1.00 90.25 90 MET A C 1
ATOM 693 O O . MET A 1 90 ? -13.903 2.294 8.584 1.00 90.25 90 MET A O 1
ATOM 697 N N . GLY A 1 91 ? -13.221 0.192 8.209 1.00 89.75 91 GLY A N 1
ATOM 698 C CA . GLY A 1 91 ? -14.570 -0.358 8.133 1.00 89.75 91 GLY A CA 1
ATOM 699 C C . GLY A 1 91 ? -15.407 0.341 7.054 1.00 89.75 91 GLY A C 1
ATOM 700 O O . GLY A 1 91 ? -14.967 0.510 5.920 1.00 89.75 91 GLY A O 1
ATOM 701 N N . ALA A 1 92 ? -16.610 0.794 7.416 1.00 88.69 92 ALA A N 1
ATOM 702 C CA . ALA A 1 92 ? -17.546 1.426 6.479 1.00 88.69 92 ALA A CA 1
ATOM 703 C C . ALA A 1 92 ? -17.020 2.725 5.837 1.00 88.69 92 ALA A C 1
ATOM 705 O O . ALA A 1 92 ? -17.478 3.101 4.763 1.00 88.69 92 ALA A O 1
ATOM 706 N N . GLN A 1 93 ? -16.047 3.409 6.452 1.00 86.56 93 GLN A N 1
ATOM 707 C CA . GLN A 1 93 ? -15.471 4.631 5.874 1.00 86.56 93 GLN A CA 1
ATOM 708 C C . GLN A 1 93 ? -14.630 4.350 4.618 1.00 86.56 93 GLN A C 1
ATOM 710 O O . GLN A 1 93 ? -14.338 5.276 3.857 1.00 86.56 93 GLN A O 1
ATOM 715 N N . PHE A 1 94 ? -14.258 3.085 4.382 1.00 88.06 94 PHE A N 1
ATOM 716 C CA . PHE A 1 94 ? -13.499 2.670 3.205 1.00 88.06 94 PHE A CA 1
ATOM 717 C C . PHE A 1 94 ? -14.269 2.861 1.891 1.00 88.06 94 PHE A C 1
ATOM 719 O O . PHE A 1 94 ? -13.637 2.963 0.849 1.00 88.06 94 PHE A O 1
ATOM 726 N N . ASP A 1 95 ? -15.599 2.986 1.922 1.00 87.06 95 ASP A N 1
ATOM 727 C CA . ASP A 1 95 ? -16.451 3.138 0.730 1.00 87.06 95 ASP A CA 1
ATOM 728 C C . ASP A 1 95 ? -15.978 4.266 -0.211 1.00 87.06 95 ASP A C 1
ATOM 730 O O . ASP A 1 95 ? -15.848 4.090 -1.422 1.00 87.06 95 ASP A O 1
ATOM 734 N N . SER A 1 96 ? -15.584 5.409 0.361 1.00 82.00 96 SER A N 1
ATOM 735 C CA . SER A 1 96 ? -15.085 6.560 -0.411 1.00 82.00 96 SER A CA 1
ATOM 736 C C . SER A 1 96 ? -13.715 6.336 -1.067 1.00 82.00 96 SER A C 1
ATOM 738 O O . SER A 1 96 ? -13.371 7.016 -2.034 1.00 82.00 96 SER A O 1
ATOM 740 N N . ILE A 1 97 ? -12.926 5.399 -0.542 1.00 83.12 97 ILE A N 1
ATOM 741 C CA . ILE A 1 97 ? -11.614 5.018 -1.075 1.00 83.12 97 ILE A CA 1
ATOM 742 C C . ILE A 1 97 ? -11.752 3.858 -2.051 1.00 83.12 97 ILE A C 1
ATOM 744 O O . ILE A 1 97 ? -11.052 3.839 -3.057 1.00 83.12 97 ILE A O 1
ATOM 748 N N . PHE A 1 98 ? -12.679 2.932 -1.803 1.00 84.88 98 PHE A N 1
ATOM 749 C CA . PHE A 1 98 ? -12.976 1.832 -2.710 1.00 84.88 98 PHE A CA 1
ATOM 750 C C . PHE A 1 98 ? -13.275 2.357 -4.119 1.00 84.88 98 PHE A C 1
ATOM 752 O O . PHE A 1 98 ? -12.656 1.919 -5.079 1.00 84.88 98 PHE A O 1
ATOM 759 N N . ALA A 1 99 ? -14.118 3.386 -4.240 1.00 83.69 99 ALA A N 1
ATOM 760 C CA . ALA A 1 99 ? -14.382 4.014 -5.532 1.00 83.69 99 ALA A CA 1
ATOM 761 C C . ALA A 1 99 ? -13.122 4.604 -6.199 1.00 83.69 99 ALA A C 1
ATOM 763 O O . ALA A 1 99 ? -13.012 4.574 -7.411 1.00 83.69 99 ALA A O 1
ATOM 764 N N . GLN A 1 100 ? -12.150 5.119 -5.443 1.00 81.88 100 GLN A N 1
ATOM 765 C CA . GLN A 1 100 ? -10.926 5.692 -6.023 1.00 81.88 100 GLN A CA 1
ATOM 766 C C . GLN A 1 100 ? -9.915 4.633 -6.478 1.00 81.88 100 GLN A C 1
ATOM 768 O O . GLN A 1 100 ? -9.117 4.906 -7.367 1.00 81.88 100 GLN A O 1
ATOM 773 N N . LEU A 1 101 ? -9.911 3.462 -5.837 1.00 79.81 101 LEU A N 1
ATOM 774 C CA . LEU A 1 101 ? -8.934 2.399 -6.089 1.00 79.81 101 LEU A CA 1
ATOM 775 C C . LEU A 1 101 ? -9.430 1.347 -7.093 1.00 79.81 101 LEU A C 1
ATOM 777 O O . LEU A 1 101 ? -8.609 0.629 -7.651 1.00 79.81 101 LEU A O 1
ATOM 781 N N . PHE A 1 102 ? -10.745 1.238 -7.305 1.00 77.50 102 PHE A N 1
ATOM 782 C CA . PHE A 1 102 ? -11.367 0.183 -8.118 1.00 77.50 102 PHE A CA 1
ATOM 783 C C . PHE A 1 102 ? -12.152 0.704 -9.338 1.00 77.50 102 PHE A C 1
ATOM 785 O O . PHE A 1 102 ? -12.751 -0.103 -10.051 1.00 77.50 102 PHE A O 1
ATOM 792 N N . ASP A 1 103 ? -12.183 2.018 -9.577 1.00 74.19 103 ASP A N 1
ATOM 793 C CA . ASP A 1 103 ? -12.749 2.592 -10.808 1.00 74.19 103 ASP A CA 1
ATOM 794 C C . ASP A 1 103 ? -11.688 2.523 -11.933 1.00 74.19 103 ASP A C 1
ATOM 796 O O . ASP A 1 103 ? -10.542 2.910 -11.681 1.00 74.19 103 ASP A O 1
ATOM 800 N N . PRO A 1 104 ? -12.016 1.960 -13.117 1.00 56.22 104 PRO A N 1
ATOM 801 C CA . PRO A 1 104 ? -11.075 1.744 -14.224 1.00 56.22 104 PRO A CA 1
ATOM 802 C C . PRO A 1 104 ? -10.513 3.016 -14.876 1.00 56.22 104 PRO A C 1
ATOM 804 O O . PRO A 1 104 ? -11.215 4.052 -14.924 1.00 56.22 104 PRO A O 1
#

Sequence (104 aa):
IFIKTMVEDDDKEVVAQACTNVADIIRDYGYATLEPYLPKLVHATLLLLQEKSACQQVESDSEIDDEDSAHDEVLMDAVSDLLPAFAKAMGAQFDSIFAQLFDP

Organism: NCBI:txid97028

Foldseek 3Di:
DLLCCLAEPQDLVSNLVSLQVVLVCLQPVFDVVCVVVVVSVLVSLQCVLVLNGNNSPVPPPDDDDPVNVVSNVSSVVSSVSSLVSCCVRQPPNCPVSCCVNPPD

pLDDT: mean 88.89, std 10.82, range [53.5, 98.38]

Secondary structure (DSSP, 8-state):
-HHHHHHH---HHHHHHHHHHHHHHHHHH-HHHHTTTHHHHHHHHHHHHTT-SHHHHTTTTS---HHHHHHHHHHHHHHHTHHHHHHHHHGGGGHHHHHHHH--

InterPro domains:
  IPR011989 Armadillo-like helical [G3DSA:1.25.10.10] (1-103)
  IPR016024 Armadillo-type fold [SSF48371] (4-103)

Radius of gyration: 13.78 Å; chains: 1; bounding box: 32×25×38 Å